Protein AF-A0A7Y3L0W4-F1 (afdb_monomer)

Nearest PDB structures (foldseek):
  8cka-assembly1_A  TM=7.961E-01  e=7.544E-05  Deinococcus radiodurans R1 = ATCC 13939 = DSM 20539
  3pdg-assembly1_A  TM=7.913E-01  e=9.787E-05  Acetivibrio thermocellus ATCC 27405
  3pdd-assembly1_A  TM=8.069E-01  e=2.773E-04  Acetivibrio thermocellus ATCC 27405
  5i0e-assembly1_B  TM=8.543E-01  e=1.882E-02  Trueperella pyogenes
  8iua-assembly1_A  TM=4.916E-01  e=3.007E-02  Flavobacterium johnsoniae UW101

Foldseek 3Di:
DDPPPPPWAWDWPPPAAAAEAADQKDKTKIDTPAAFPWKWKDKQNHDTHTFDDDPSITIDIDHDDDFAKIKMKMWTAGPVRDIHIHDIGIYTYDDHD

pLDDT: mean 91.61, std 13.47, range [41.81, 98.81]

Mean predicted aligned error: 4.72 Å

Sequence (97 aa):
MSDAAYQERLEIDYPSEGEHIDLSGYTFRVGADQALAFAEVSIDRGPWLACRQACGLWWYDWTGYAPGEHAVSARAVAQGGRTLNSTPRRFVVDAKR

Radius of gyration: 14.36 Å; Cα contacts (8 Å, |Δi|>4): 216; chains: 1; bounding box: 39×38×35 Å

Solvent-accessible surface area (backbone atoms only — not comparable to full-atom values): 5670 Å² total; per-residue (Å²): 136,85,84,69,74,84,72,83,44,39,42,63,66,31,64,44,81,70,36,77,42,74,65,80,58,50,65,36,32,39,46,53,85,60,70,63,70,48,44,29,38,22,54,73,82,48,71,78,41,74,36,49,77,56,97,93,33,33,33,37,85,45,64,86,75,75,62,44,83,48,38,39,35,41,40,34,28,33,69,88,69,49,76,45,62,29,73,72,39,41,32,33,32,49,71,80,128

Secondary structure (DSSP, 8-state):
---------EEEEESPTTEEE-SSEEEEEEEESS-EEEEEEEETT--EEEPEEETTEEEEEEESPPSEEEEEEEEEEETTS-EEEPPPEEEEEPPP-

Structure (mmCIF, N/CA/C/O backbone):
data_AF-A0A7Y3L0W4-F1
#
_entry.id   AF-A0A7Y3L0W4-F1
#
loop_
_atom_site.group_PDB
_atom_site.id
_atom_site.type_symbol
_atom_site.label_atom_id
_atom_site.label_alt_id
_atom_site.label_comp_id
_atom_site.label_asym_id
_atom_site.label_entity_id
_atom_site.label_seq_id
_atom_site.pdbx_PDB_ins_code
_atom_site.Cartn_x
_atom_site.Cartn_y
_atom_site.Cartn_z
_atom_site.occupancy
_atom_site.B_iso_or_equiv
_atom_site.auth_seq_id
_atom_site.auth_comp_id
_atom_site.auth_asym_id
_atom_site.auth_atom_id
_atom_site.pdbx_PDB_model_num
ATOM 1 N N . MET A 1 1 ? -1.972 29.014 22.285 1.00 41.81 1 MET A N 1
ATOM 2 C CA . MET A 1 1 ? -1.175 27.775 22.146 1.00 41.81 1 MET A CA 1
ATOM 3 C C . MET A 1 1 ? -2.076 26.772 21.439 1.00 41.81 1 MET A C 1
ATOM 5 O O . MET A 1 1 ? -3.262 26.779 21.716 1.00 41.81 1 MET A O 1
ATOM 9 N N . SER A 1 2 ? -1.544 26.108 20.418 1.00 47.94 2 SER A N 1
ATOM 10 C CA . SER A 1 2 ? -2.190 25.591 19.197 1.00 47.94 2 SER A CA 1
ATOM 11 C C . SER A 1 2 ? -3.410 24.668 19.353 1.00 47.94 2 SER A C 1
ATOM 13 O O . SER A 1 2 ? -3.264 23.571 19.880 1.00 47.94 2 SER A O 1
ATOM 15 N N . ASP A 1 3 ? -4.531 25.031 18.721 1.00 45.38 3 ASP A N 1
ATOM 16 C CA . ASP A 1 3 ? -5.483 24.064 18.149 1.00 45.38 3 ASP A CA 1
ATOM 17 C C . ASP A 1 3 ? -4.999 23.729 16.733 1.00 45.38 3 ASP A C 1
ATOM 19 O O . ASP A 1 3 ? -5.480 24.254 15.727 1.00 45.38 3 ASP A O 1
ATOM 23 N N . ALA A 1 4 ? -3.970 22.888 16.637 1.00 47.16 4 ALA A N 1
ATOM 24 C CA . ALA A 1 4 ? -3.800 22.132 15.410 1.00 47.16 4 ALA A CA 1
ATOM 25 C C . ALA A 1 4 ? -4.950 21.124 15.421 1.00 47.16 4 ALA A C 1
ATOM 27 O O . ALA A 1 4 ? -4.910 20.172 16.198 1.00 47.16 4 ALA A O 1
ATOM 28 N N . ALA A 1 5 ? -6.005 21.383 14.640 1.00 46.28 5 ALA A N 1
ATOM 29 C CA . ALA A 1 5 ? -7.050 20.400 14.390 1.00 46.28 5 ALA A CA 1
ATOM 30 C C . ALA A 1 5 ? -6.357 19.056 14.153 1.00 46.28 5 ALA A C 1
ATOM 32 O O . ALA A 1 5 ? -5.491 18.978 13.279 1.00 46.28 5 ALA A O 1
ATOM 33 N N . TYR A 1 6 ? -6.660 18.050 14.978 1.00 48.38 6 TYR A N 1
ATOM 34 C CA . TYR A 1 6 ? -6.104 16.712 14.829 1.00 48.38 6 TYR A CA 1
ATOM 35 C C . TYR A 1 6 ? -6.595 16.212 13.470 1.00 48.38 6 TYR A C 1
ATOM 37 O O . TYR A 1 6 ? -7.737 15.777 13.326 1.00 48.38 6 TYR A O 1
ATOM 45 N N . GLN A 1 7 ? -5.798 16.449 12.427 1.00 56.34 7 GLN A N 1
ATOM 46 C CA . GLN A 1 7 ? -6.152 16.066 11.077 1.00 56.34 7 GLN A CA 1
ATOM 47 C C . GLN A 1 7 ? -6.072 14.561 11.062 1.00 56.34 7 GLN A C 1
ATOM 49 O O . GLN A 1 7 ? -4.994 13.976 11.088 1.00 56.34 7 GLN A O 1
ATOM 54 N N . GLU A 1 8 ? -7.241 13.953 11.077 1.00 70.25 8 GLU A N 1
ATOM 55 C CA . GLU A 1 8 ? -7.387 12.529 10.942 1.00 70.25 8 GLU A CA 1
ATOM 56 C C . GLU A 1 8 ? -6.770 12.063 9.635 1.00 70.25 8 GLU A C 1
ATOM 58 O O . GLU A 1 8 ? -7.320 12.238 8.544 1.00 70.25 8 GLU A O 1
ATOM 63 N N . ARG A 1 9 ? -5.580 11.499 9.772 1.00 87.25 9 ARG A N 1
ATOM 64 C CA . ARG A 1 9 ? -4.723 11.152 8.658 1.00 87.25 9 ARG A CA 1
ATOM 65 C C . ARG A 1 9 ? -4.802 9.657 8.423 1.00 87.25 9 ARG A C 1
ATOM 67 O O . ARG A 1 9 ? -4.740 8.864 9.361 1.00 87.25 9 ARG A O 1
ATOM 74 N N . LEU A 1 10 ? -4.938 9.298 7.155 1.00 95.25 10 LEU A N 1
ATOM 75 C CA . LEU A 1 10 ? -4.614 7.973 6.654 1.00 95.25 10 LEU A CA 1
ATOM 76 C C . LEU A 1 10 ? -3.248 8.080 5.985 1.00 95.25 10 LEU A C 1
ATOM 78 O O . LEU A 1 10 ? -3.066 8.901 5.083 1.00 95.25 10 LEU A O 1
ATOM 82 N N . GLU A 1 11 ? -2.297 7.274 6.430 1.00 96.00 11 GLU A N 1
ATOM 83 C CA . GLU A 1 11 ? -0.912 7.346 5.989 1.00 96.00 11 GLU A CA 1
ATOM 84 C C . GLU A 1 11 ? -0.442 6.004 5.439 1.00 96.00 11 GLU A C 1
ATOM 86 O O . GLU A 1 11 ? -0.793 4.938 5.943 1.00 96.00 11 GLU A O 1
ATOM 91 N N . ILE A 1 12 ? 0.350 6.073 4.373 1.00 97.88 12 ILE A N 1
ATOM 92 C CA . ILE A 1 12 ? 1.114 4.935 3.876 1.00 97.88 12 ILE A CA 1
ATOM 93 C C . ILE A 1 12 ? 2.487 5.039 4.529 1.00 97.88 12 ILE A C 1
ATOM 95 O O . ILE A 1 12 ? 3.308 5.878 4.136 1.00 97.88 12 ILE A O 1
ATOM 99 N N . ASP A 1 13 ? 2.690 4.201 5.541 1.00 97.25 13 ASP A N 1
ATOM 100 C CA . ASP A 1 13 ? 3.942 4.105 6.284 1.00 97.25 13 ASP A CA 1
ATOM 101 C C . ASP A 1 13 ? 5.012 3.395 5.453 1.00 97.25 13 ASP A C 1
ATOM 103 O O . ASP A 1 13 ? 6.171 3.799 5.451 1.00 97.25 13 ASP A O 1
ATOM 107 N N . TYR A 1 14 ? 4.600 2.324 4.762 1.00 98.19 14 TYR A N 1
ATOM 108 C CA . TYR A 1 14 ? 5.441 1.567 3.843 1.00 98.19 14 TYR A CA 1
ATOM 109 C C . TYR A 1 14 ? 4.687 1.258 2.544 1.00 98.19 14 TYR A C 1
ATOM 111 O O . TYR A 1 14 ? 3.549 0.773 2.608 1.00 98.19 14 TYR A O 1
ATOM 119 N N . PRO A 1 15 ? 5.303 1.505 1.377 1.00 98.12 15 PRO A N 1
ATOM 120 C CA . PRO 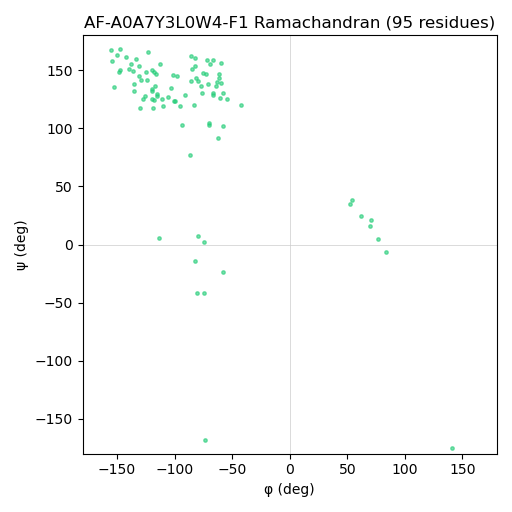A 1 15 ? 6.671 1.999 1.210 1.00 98.12 15 PRO A CA 1
ATOM 121 C C . PRO A 1 15 ? 6.852 3.452 1.672 1.00 98.12 15 PRO A C 1
ATOM 123 O O . PRO A 1 15 ? 5.898 4.227 1.746 1.00 98.12 15 PRO A O 1
ATOM 126 N N . SER A 1 16 ? 8.081 3.806 2.030 1.00 98.12 16 SER A N 1
ATOM 127 C CA . SER A 1 16 ? 8.501 5.193 2.237 1.00 98.12 16 SER A CA 1
ATOM 128 C C . SER A 1 16 ? 8.606 5.923 0.894 1.00 98.12 16 SER A C 1
ATOM 130 O O . SER A 1 16 ? 8.687 5.298 -0.164 1.00 98.12 16 SER A O 1
ATOM 132 N N . GLU A 1 17 ? 8.545 7.260 0.901 1.00 98.00 17 GLU A N 1
ATOM 133 C CA . GLU A 1 17 ? 8.621 8.031 -0.352 1.00 98.00 17 GLU A CA 1
ATOM 134 C C . GLU A 1 17 ? 9.954 7.771 -1.055 1.00 98.00 17 GLU A C 1
ATOM 136 O O . GLU A 1 17 ? 11.013 7.953 -0.455 1.00 98.00 17 GLU A O 1
ATOM 141 N N . GLY A 1 18 ? 9.896 7.370 -2.324 1.00 98.00 18 GLY A N 1
ATOM 142 C CA . GLY A 1 18 ? 11.078 7.069 -3.127 1.00 98.00 18 GLY A CA 1
ATOM 143 C C . GLY A 1 18 ? 11.820 5.801 -2.702 1.00 98.00 18 GLY A C 1
ATOM 144 O O . GLY A 1 18 ? 12.973 5.631 -3.087 1.00 98.00 18 GLY A O 1
ATOM 145 N N . GLU A 1 19 ? 11.203 4.923 -1.905 1.00 98.25 19 GLU A N 1
ATOM 146 C CA . GLU A 1 19 ? 11.819 3.651 -1.519 1.00 98.25 19 GLU A CA 1
ATOM 147 C C . GLU A 1 19 ? 12.127 2.786 -2.749 1.00 98.25 19 GLU A C 1
ATOM 149 O O . GLU A 1 19 ? 11.321 2.702 -3.677 1.00 98.25 19 GLU A O 1
ATOM 154 N N . HIS A 1 20 ? 13.290 2.134 -2.733 1.00 97.44 20 HIS A N 1
ATOM 155 C CA . HIS A 1 20 ? 13.692 1.138 -3.721 1.00 97.44 20 HIS A CA 1
ATOM 156 C C . HIS A 1 20 ? 13.454 -0.267 -3.166 1.00 97.44 20 HIS A C 1
ATOM 158 O O . HIS A 1 20 ? 13.966 -0.616 -2.102 1.00 97.44 20 HIS A O 1
ATOM 164 N N . ILE A 1 21 ? 12.674 -1.066 -3.890 1.00 95.88 21 ILE A N 1
ATOM 165 C CA . ILE A 1 21 ? 12.296 -2.431 -3.526 1.00 95.88 21 ILE A CA 1
ATOM 166 C C . ILE A 1 21 ? 12.995 -3.401 -4.479 1.00 95.88 21 ILE A C 1
ATOM 168 O O . ILE A 1 21 ? 12.728 -3.395 -5.678 1.00 95.88 21 ILE A O 1
ATOM 172 N N . ASP A 1 22 ? 13.833 -4.283 -3.939 1.00 93.75 22 ASP A N 1
ATOM 173 C CA . ASP A 1 22 ? 14.563 -5.324 -4.681 1.00 93.75 22 ASP A CA 1
ATOM 174 C C . ASP A 1 22 ? 14.109 -6.757 -4.323 1.00 93.75 22 ASP A C 1
ATOM 176 O O . ASP A 1 22 ? 14.658 -7.755 -4.799 1.00 93.75 22 ASP A O 1
ATOM 180 N N . LEU A 1 23 ? 13.066 -6.872 -3.499 1.00 89.19 23 LEU A N 1
ATOM 181 C CA . LEU A 1 23 ? 12.514 -8.141 -3.033 1.00 89.19 23 LEU A CA 1
ATOM 182 C C . LEU A 1 23 ? 11.559 -8.757 -4.068 1.00 89.19 23 LEU A C 1
ATOM 184 O O . LEU A 1 23 ? 11.038 -8.079 -4.950 1.00 89.19 23 LEU A O 1
ATOM 188 N N . SER A 1 24 ? 11.295 -10.063 -3.963 1.00 87.44 24 SER A N 1
ATOM 189 C CA . SER A 1 24 ? 10.288 -10.765 -4.785 1.00 87.44 24 SER A CA 1
ATOM 190 C C . SER A 1 24 ? 8.854 -10.627 -4.264 1.00 87.44 24 SER A C 1
ATOM 192 O O . SER A 1 24 ? 7.905 -10.958 -4.979 1.00 87.44 24 SER A O 1
ATOM 194 N N . GLY A 1 25 ? 8.713 -10.174 -3.023 1.00 93.31 25 GLY A N 1
ATOM 195 C CA . GLY A 1 25 ? 7.459 -9.838 -2.379 1.00 93.31 25 GLY A CA 1
ATOM 196 C C . GLY A 1 25 ? 7.690 -8.711 -1.384 1.00 93.31 25 GLY A C 1
ATOM 197 O O . GLY A 1 25 ? 8.765 -8.609 -0.791 1.00 93.31 25 GLY A O 1
ATOM 198 N N . TYR A 1 26 ? 6.677 -7.877 -1.215 1.00 96.81 26 TYR A N 1
ATOM 199 C CA . TYR A 1 26 ? 6.714 -6.706 -0.356 1.00 96.81 26 TYR A CA 1
ATOM 200 C C . TYR A 1 26 ? 5.383 -6.575 0.377 1.00 96.81 26 TYR A C 1
ATOM 202 O O . TYR A 1 26 ? 4.347 -6.976 -0.147 1.00 96.81 26 TYR A O 1
ATOM 210 N N . THR A 1 27 ? 5.384 -6.001 1.575 1.00 97.88 27 THR A N 1
ATOM 211 C CA . THR A 1 27 ? 4.149 -5.779 2.332 1.00 97.88 27 THR A CA 1
ATOM 212 C C . THR A 1 27 ? 3.959 -4.291 2.570 1.00 97.88 27 THR A C 1
ATOM 214 O O . THR A 1 27 ? 4.747 -3.658 3.269 1.00 97.88 27 THR A O 1
ATOM 217 N N . PHE A 1 28 ? 2.877 -3.737 2.031 1.00 98.44 28 PHE A N 1
ATOM 218 C CA . PHE A 1 28 ? 2.480 -2.366 2.327 1.00 98.44 28 PHE A CA 1
ATOM 219 C C . PHE A 1 28 ? 1.930 -2.265 3.736 1.00 98.44 28 PHE A C 1
ATOM 221 O O . PHE A 1 28 ? 1.260 -3.184 4.212 1.00 98.44 28 PHE A O 1
ATOM 228 N N . ARG A 1 29 ? 2.174 -1.123 4.376 1.00 98.44 29 ARG A N 1
ATOM 229 C CA . ARG A 1 29 ? 1.666 -0.815 5.708 1.00 98.44 29 ARG A CA 1
ATOM 230 C C . ARG A 1 29 ? 0.945 0.519 5.691 1.00 98.44 29 ARG A C 1
ATOM 232 O O . ARG A 1 29 ? 1.515 1.536 5.302 1.00 98.44 29 ARG A O 1
ATOM 239 N N . VAL A 1 30 ? -0.298 0.495 6.149 1.00 98.00 30 VAL A N 1
ATOM 240 C CA . VAL A 1 30 ? -1.161 1.665 6.266 1.00 98.00 30 VAL A CA 1
ATOM 241 C C . VAL A 1 30 ? -1.469 1.909 7.740 1.00 98.00 30 VAL A C 1
ATOM 243 O O . VAL A 1 30 ? -1.908 1.003 8.461 1.00 98.00 30 VAL A O 1
ATOM 246 N N . GLY A 1 31 ? -1.223 3.142 8.171 1.00 94.56 31 GLY A N 1
ATOM 247 C CA . GLY A 1 31 ? -1.486 3.647 9.510 1.00 94.56 31 GLY A CA 1
ATOM 248 C C . GLY A 1 31 ? -2.587 4.705 9.500 1.00 94.56 31 GLY A C 1
ATOM 249 O O . GLY A 1 31 ? -2.846 5.359 8.489 1.00 94.56 31 GLY A O 1
ATOM 250 N N . ALA A 1 32 ? -3.256 4.872 10.636 1.00 93.50 32 ALA A N 1
ATOM 251 C CA . ALA A 1 32 ? -4.161 5.989 10.857 1.00 93.50 32 ALA A CA 1
ATOM 252 C C . ALA A 1 32 ? -4.140 6.400 12.325 1.00 93.50 32 ALA A C 1
ATOM 254 O O . ALA A 1 32 ? -3.995 5.557 13.209 1.00 93.50 32 ALA A O 1
ATOM 255 N N . ASP A 1 33 ? -4.376 7.685 12.577 1.00 90.06 33 ASP A N 1
ATOM 256 C CA . ASP A 1 33 ? -4.421 8.235 13.938 1.00 90.06 33 ASP A CA 1
ATOM 257 C C . ASP A 1 33 ? -5.723 7.854 14.693 1.00 90.06 33 ASP A C 1
ATOM 259 O O . ASP A 1 33 ? -5.948 8.265 15.829 1.00 90.06 33 ASP A O 1
ATOM 263 N N . GLN A 1 34 ? -6.606 7.066 14.065 1.00 89.38 34 GLN A N 1
ATOM 264 C CA . GLN A 1 34 ? -7.894 6.624 14.604 1.00 89.38 34 GLN A CA 1
ATOM 265 C C . GLN A 1 34 ? -8.219 5.179 14.208 1.00 89.38 34 GLN A C 1
ATOM 267 O O . GLN A 1 34 ? -7.696 4.649 13.227 1.00 89.38 34 GLN A O 1
ATOM 272 N N . ALA A 1 35 ? -9.146 4.552 14.937 1.00 91.88 35 ALA A N 1
ATOM 273 C CA . ALA A 1 35 ? -9.603 3.200 14.634 1.00 91.88 35 ALA A CA 1
ATOM 274 C C . ALA A 1 35 ? -10.368 3.136 13.297 1.00 91.88 35 ALA A C 1
ATOM 276 O O . ALA A 1 35 ? -11.341 3.864 13.069 1.00 91.88 35 ALA A O 1
ATOM 277 N N . LEU A 1 36 ? -9.954 2.209 12.432 1.00 95.06 36 LEU A N 1
ATOM 278 C CA . LEU A 1 36 ? -10.574 1.961 11.130 1.00 95.06 36 LEU A CA 1
ATOM 279 C C . LEU A 1 36 ? -11.482 0.727 11.187 1.00 95.06 36 LEU A C 1
ATOM 281 O O . LEU A 1 36 ? -11.192 -0.235 11.897 1.00 95.06 36 LEU A O 1
ATOM 285 N N . ALA A 1 37 ? -12.578 0.764 10.435 1.00 95.62 37 ALA A N 1
ATOM 286 C CA . ALA A 1 37 ? -13.435 -0.384 10.160 1.00 95.62 37 ALA A CA 1
ATOM 287 C C . ALA A 1 37 ? -12.853 -1.256 9.035 1.00 95.62 37 ALA A C 1
ATOM 289 O O . ALA A 1 37 ? -12.868 -2.478 9.139 1.00 95.62 37 ALA A O 1
ATOM 290 N N . PHE A 1 38 ? -12.321 -0.632 7.980 1.00 96.94 38 PHE A N 1
ATOM 291 C CA . PHE A 1 38 ? -11.553 -1.302 6.928 1.00 96.94 38 PHE A CA 1
ATOM 292 C C . PHE A 1 38 ? -10.581 -0.332 6.247 1.00 96.94 38 PHE A C 1
ATOM 294 O O . PHE A 1 38 ? -10.801 0.883 6.264 1.00 96.94 38 PHE A O 1
ATOM 301 N N . ALA A 1 39 ? -9.534 -0.875 5.623 1.00 98.25 39 ALA A N 1
ATOM 302 C CA . ALA A 1 39 ? -8.608 -0.144 4.764 1.00 98.25 39 ALA A CA 1
ATOM 303 C C . ALA A 1 39 ? -8.306 -0.936 3.486 1.00 98.25 39 ALA A C 1
ATOM 305 O O . ALA A 1 39 ? -8.295 -2.169 3.486 1.00 98.25 39 ALA A O 1
ATOM 306 N N . GLU A 1 40 ? -8.044 -0.213 2.406 1.00 98.75 40 GLU A N 1
ATOM 307 C CA . GLU A 1 40 ? -7.699 -0.749 1.095 1.00 98.75 40 GLU A CA 1
ATOM 308 C C . GLU A 1 40 ? -6.560 0.063 0.475 1.00 98.75 40 GLU A C 1
ATOM 310 O O . GLU A 1 40 ? -6.403 1.255 0.755 1.00 98.75 40 GLU A O 1
ATOM 315 N N . VAL A 1 41 ? -5.812 -0.569 -0.426 1.00 98.81 41 VAL A N 1
ATOM 316 C CA . VAL A 1 41 ? -4.785 0.077 -1.252 1.00 98.81 41 VAL A CA 1
ATOM 317 C C . VAL A 1 41 ? -5.109 -0.055 -2.737 1.00 98.81 41 VAL A C 1
ATOM 319 O O . VAL A 1 41 ? -5.729 -1.024 -3.161 1.00 98.81 41 VAL A O 1
ATOM 322 N N . SER A 1 42 ? -4.684 0.914 -3.540 1.00 98.69 42 SER A N 1
ATOM 323 C CA . SER A 1 42 ? -4.713 0.864 -5.003 1.00 98.69 42 SER A CA 1
ATOM 324 C C . SER A 1 42 ? -3.309 1.138 -5.522 1.00 98.69 42 SER A C 1
ATOM 326 O O . SER A 1 42 ? -2.683 2.128 -5.140 1.00 98.69 42 SER A O 1
ATOM 328 N N . ILE A 1 43 ? -2.820 0.244 -6.377 1.00 98.50 43 ILE A N 1
ATOM 329 C CA . ILE A 1 43 ? -1.475 0.279 -6.958 1.00 98.50 43 ILE A CA 1
ATOM 330 C C . ILE A 1 43 ? -1.618 0.711 -8.409 1.00 98.50 43 ILE A C 1
ATOM 332 O O . ILE A 1 43 ? -2.432 0.143 -9.136 1.00 98.50 43 ILE A O 1
ATOM 336 N N . ASP A 1 44 ? -0.889 1.747 -8.811 1.00 97.88 44 ASP A N 1
ATOM 337 C CA . ASP A 1 44 ? -0.888 2.313 -10.165 1.00 97.88 44 ASP A CA 1
ATOM 338 C C . ASP A 1 44 ? -2.285 2.662 -10.702 1.00 97.88 44 ASP A C 1
ATOM 340 O O . ASP 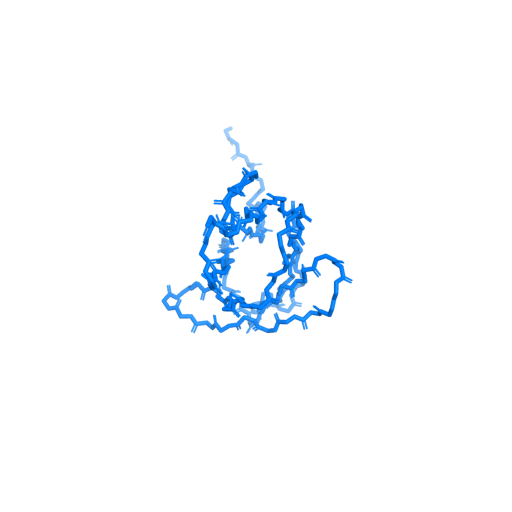A 1 44 ? -2.562 2.575 -11.899 1.00 97.88 44 ASP A O 1
ATOM 344 N N . ARG A 1 45 ? -3.177 3.106 -9.803 1.00 97.75 45 ARG A N 1
ATOM 345 C CA . ARG A 1 45 ? -4.599 3.394 -10.082 1.00 97.75 45 ARG A CA 1
ATOM 346 C C . ARG A 1 45 ? -5.395 2.163 -10.542 1.00 97.75 45 ARG A C 1
ATOM 348 O O . ARG A 1 45 ? -6.411 2.301 -11.222 1.00 97.75 45 ARG A O 1
ATOM 355 N N . GLY A 1 46 ? -4.940 0.971 -10.168 1.00 97.62 46 GLY A N 1
ATOM 356 C CA . GLY A 1 46 ? -5.657 -0.286 -10.332 1.00 97.62 46 GLY A CA 1
ATOM 357 C C . GLY A 1 46 ? -6.831 -0.446 -9.352 1.00 97.62 46 GLY A C 1
ATOM 358 O O . GLY A 1 46 ? -7.231 0.513 -8.680 1.00 97.62 46 GLY A O 1
ATOM 359 N N . PRO A 1 47 ? -7.404 -1.659 -9.248 1.00 98.38 47 PRO A N 1
ATOM 360 C CA . PRO A 1 47 ? -8.496 -1.933 -8.317 1.00 98.38 47 PRO A CA 1
ATOM 361 C C . PRO A 1 47 ? -8.082 -1.676 -6.862 1.00 98.38 47 PRO A C 1
ATOM 363 O O . PRO A 1 47 ? -6.902 -1.728 -6.518 1.00 98.38 47 PRO A O 1
ATOM 366 N N . TRP A 1 48 ? -9.074 -1.414 -6.011 1.00 98.62 48 TRP A N 1
ATOM 367 C CA . TRP A 1 48 ? -8.876 -1.351 -4.565 1.00 98.62 48 TRP A CA 1
ATOM 368 C C . TRP A 1 48 ? -8.761 -2.764 -3.997 1.00 98.62 48 TRP A C 1
ATOM 370 O O . TRP A 1 48 ? -9.573 -3.636 -4.307 1.00 98.62 48 TRP A O 1
ATOM 380 N N . LEU A 1 49 ? -7.725 -2.982 -3.197 1.00 98.62 49 LEU A N 1
ATOM 381 C CA . LEU A 1 49 ? -7.323 -4.277 -2.669 1.00 98.62 49 LEU A CA 1
ATOM 382 C C . LEU A 1 49 ? -7.389 -4.213 -1.146 1.00 98.62 49 LEU A C 1
ATOM 384 O O . LEU A 1 49 ? -6.798 -3.323 -0.532 1.00 98.62 49 LEU A O 1
ATOM 388 N N . ALA A 1 50 ? -8.131 -5.140 -0.543 1.00 98.50 50 ALA A N 1
ATOM 389 C CA . ALA A 1 50 ? -8.366 -5.157 0.895 1.00 98.50 50 ALA A CA 1
ATOM 390 C C . ALA A 1 50 ? -7.086 -5.439 1.683 1.00 98.50 50 ALA A C 1
ATOM 392 O O . ALA A 1 50 ? -6.387 -6.422 1.432 1.00 98.50 50 ALA A O 1
ATOM 393 N N . CYS A 1 51 ? -6.819 -4.602 2.682 1.00 98.69 51 CYS A N 1
ATOM 394 C CA . CYS A 1 51 ? -5.757 -4.844 3.642 1.00 98.69 51 CYS A CA 1
ATOM 395 C C . CYS A 1 51 ? -6.224 -5.827 4.724 1.00 98.69 51 CYS A C 1
ATOM 397 O O . CYS A 1 51 ? -7.352 -5.749 5.217 1.00 98.69 51 CYS A O 1
ATOM 399 N N . ARG A 1 52 ? -5.323 -6.703 5.174 1.00 98.00 52 ARG A N 1
ATOM 400 C CA . ARG A 1 52 ? -5.503 -7.484 6.404 1.00 98.00 52 ARG A CA 1
ATOM 401 C C . ARG A 1 52 ? -5.164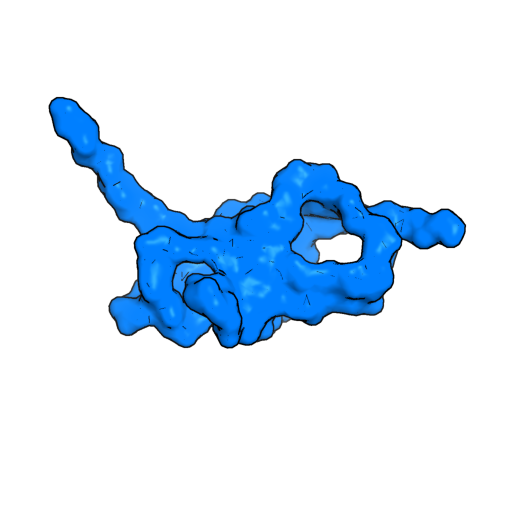 -6.628 7.623 1.00 98.00 52 ARG A C 1
ATOM 403 O O . ARG A 1 52 ? -4.178 -5.892 7.611 1.00 98.00 52 ARG A O 1
ATOM 410 N N . GLN A 1 53 ? -5.934 -6.763 8.699 1.00 96.88 53 GLN A N 1
ATOM 411 C CA . GLN A 1 53 ? -5.628 -6.110 9.971 1.00 96.88 53 GLN A CA 1
ATOM 412 C C . GLN A 1 53 ? -4.765 -7.026 10.847 1.00 96.88 53 GLN A C 1
ATOM 414 O O . GLN A 1 53 ? -5.112 -8.185 11.070 1.00 96.88 53 GLN A O 1
ATOM 419 N N . ALA A 1 54 ? -3.647 -6.515 11.363 1.00 95.19 54 ALA A N 1
ATOM 420 C CA . ALA A 1 54 ? -2.814 -7.218 12.337 1.00 95.19 54 ALA A CA 1
ATOM 421 C C . ALA A 1 54 ? -2.057 -6.219 13.220 1.00 95.19 54 ALA A C 1
ATOM 423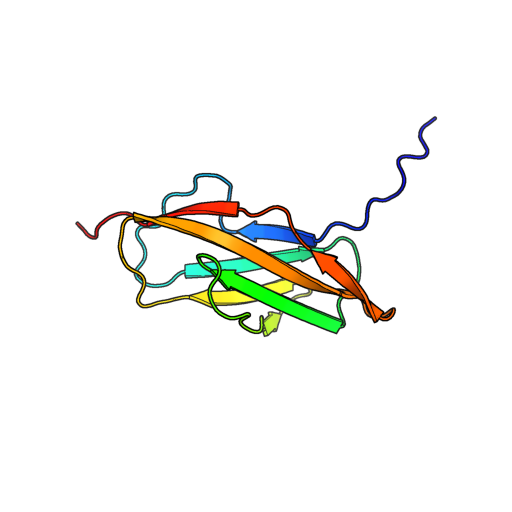 O O . ALA A 1 54 ? -1.491 -5.249 12.715 1.00 95.19 54 ALA A O 1
ATOM 424 N N . CYS A 1 55 ? -2.037 -6.467 14.534 1.00 90.06 55 CYS A N 1
ATOM 425 C CA . CYS A 1 55 ? -1.329 -5.645 15.526 1.00 90.06 55 CYS A CA 1
ATOM 426 C C . CYS A 1 55 ? -1.698 -4.147 15.485 1.00 90.06 55 CYS A C 1
ATOM 428 O O . CYS A 1 55 ? -0.833 -3.290 15.624 1.00 90.06 55 CYS A O 1
ATOM 430 N N . GLY A 1 56 ? -2.979 -3.827 15.262 1.00 87.00 56 GLY A N 1
ATOM 431 C CA . GLY A 1 56 ? -3.462 -2.439 15.186 1.00 87.00 56 GLY A CA 1
ATOM 432 C C . GLY A 1 56 ? -3.142 -1.712 13.874 1.00 87.00 56 GLY A C 1
ATOM 433 O O . GLY A 1 56 ? -3.457 -0.535 13.749 1.00 87.00 56 GLY A O 1
ATOM 434 N N . LEU A 1 57 ? -2.558 -2.406 12.896 1.00 92.75 57 LEU A N 1
ATOM 435 C CA . LEU A 1 57 ? -2.138 -1.859 11.605 1.00 92.75 57 LEU A CA 1
ATOM 436 C C . LEU A 1 57 ? -2.799 -2.606 10.444 1.00 92.75 57 LEU A C 1
ATOM 438 O O . LEU A 1 57 ? -3.348 -3.699 10.622 1.00 92.75 57 LEU A O 1
ATOM 442 N N . TRP A 1 58 ? -2.723 -2.012 9.253 1.00 98.06 58 TRP A N 1
ATOM 443 C CA . TRP A 1 58 ? -3.311 -2.542 8.025 1.00 98.06 58 TRP A CA 1
ATOM 444 C C . TRP A 1 58 ? -2.223 -2.890 7.020 1.00 98.06 58 TRP A C 1
ATOM 446 O O . TRP A 1 58 ? -1.348 -2.074 6.742 1.00 98.06 58 TRP A O 1
ATOM 456 N N . TRP A 1 59 ? -2.288 -4.103 6.478 1.00 98.50 59 TRP A N 1
ATOM 457 C CA . TRP A 1 59 ? -1.228 -4.674 5.658 1.00 98.50 59 TRP A CA 1
ATOM 458 C C . TRP A 1 59 ? -1.765 -5.209 4.338 1.00 98.50 59 TRP A C 1
ATOM 460 O O . TRP A 1 59 ? -2.822 -5.838 4.319 1.00 98.50 59 TRP A O 1
ATOM 470 N N . TYR A 1 60 ? -1.018 -5.029 3.254 1.00 98.62 60 TYR A N 1
ATOM 471 C CA . TYR A 1 60 ? -1.306 -5.677 1.976 1.00 98.62 60 TYR A CA 1
ATOM 472 C C . TYR A 1 60 ? -0.044 -6.351 1.445 1.00 98.62 60 TYR A C 1
ATOM 474 O O . TYR A 1 60 ? 0.957 -5.681 1.196 1.00 98.62 60 TYR A O 1
ATOM 482 N N . ASP A 1 61 ? -0.085 -7.676 1.307 1.00 98.00 61 ASP A N 1
ATOM 483 C CA . ASP A 1 61 ? 1.030 -8.458 0.781 1.00 98.00 61 ASP A CA 1
ATOM 484 C C . ASP A 1 61 ? 0.986 -8.418 -0.756 1.00 98.00 61 ASP A C 1
ATOM 486 O O . ASP A 1 61 ? 0.009 -8.827 -1.385 1.00 98.00 61 ASP A O 1
ATOM 490 N N . TRP A 1 62 ? 2.045 -7.897 -1.364 1.00 96.88 62 TRP A N 1
ATOM 491 C CA . TRP A 1 62 ? 2.149 -7.613 -2.789 1.00 96.88 62 TRP A CA 1
ATOM 492 C C . TRP A 1 62 ? 3.294 -8.411 -3.416 1.00 96.88 62 TRP A C 1
ATOM 494 O O . TRP A 1 62 ? 4.401 -8.478 -2.884 1.00 96.88 62 TRP A O 1
ATOM 504 N N . THR A 1 63 ? 3.025 -9.059 -4.550 1.00 95.12 63 THR A N 1
ATOM 505 C CA . THR A 1 63 ? 3.974 -9.935 -5.258 1.00 95.12 63 THR A CA 1
ATOM 506 C C . THR A 1 63 ? 3.743 -9.862 -6.768 1.00 95.12 63 THR A C 1
ATOM 508 O O . THR A 1 63 ? 2.729 -9.326 -7.217 1.00 95.12 63 THR A O 1
ATOM 511 N N . GLY A 1 64 ? 4.671 -10.415 -7.559 1.00 88.81 64 GLY A N 1
ATOM 512 C CA . GLY A 1 64 ? 4.498 -10.560 -9.013 1.00 88.81 64 GLY A CA 1
ATOM 513 C C . GLY A 1 64 ? 4.562 -9.247 -9.800 1.00 88.81 64 GLY A C 1
ATOM 514 O O . GLY A 1 64 ? 4.040 -9.171 -10.909 1.00 88.81 64 GLY A O 1
ATOM 515 N N . TYR A 1 65 ? 5.176 -8.219 -9.225 1.00 89.88 65 TYR A N 1
ATOM 516 C CA . TYR A 1 65 ? 5.292 -6.891 -9.810 1.00 89.88 65 TYR A CA 1
ATOM 517 C C . TYR A 1 65 ? 6.478 -6.765 -10.772 1.00 89.88 65 TYR A C 1
ATOM 519 O O . TYR A 1 65 ? 7.489 -7.459 -10.643 1.00 89.88 65 TYR A O 1
ATOM 527 N N . ALA A 1 66 ? 6.329 -5.883 -11.760 1.00 93.25 66 ALA A N 1
ATOM 528 C CA . ALA A 1 66 ? 7.382 -5.567 -12.716 1.00 93.25 66 ALA A CA 1
ATOM 529 C C . ALA A 1 66 ? 8.361 -4.536 -12.125 1.00 93.25 66 ALA A C 1
ATOM 531 O O . ALA A 1 66 ? 7.951 -3.746 -11.282 1.00 93.25 66 ALA A O 1
ATOM 532 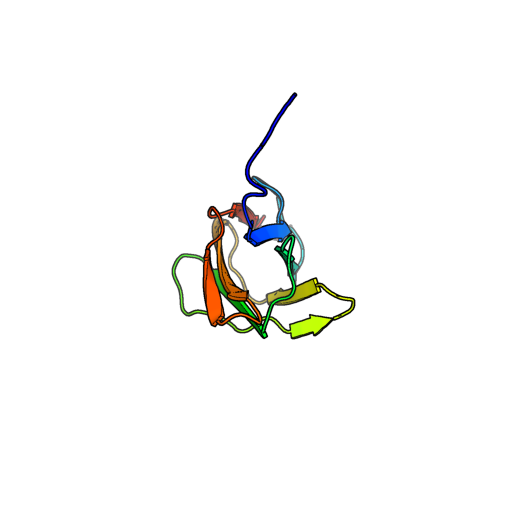N N . PRO A 1 67 ? 9.631 -4.507 -12.561 1.00 96.00 67 PRO A N 1
ATOM 533 C CA . PRO A 1 67 ? 10.527 -3.392 -12.267 1.00 96.00 67 PRO A CA 1
ATOM 534 C C . PRO A 1 67 ? 10.012 -2.076 -12.859 1.00 96.00 67 PRO A C 1
ATOM 536 O O . PRO A 1 67 ? 9.458 -2.072 -13.962 1.00 96.00 67 PRO A O 1
ATOM 539 N N . GLY A 1 68 ? 10.261 -0.962 -12.172 1.00 97.06 68 GLY A N 1
ATOM 540 C CA . GLY A 1 68 ? 9.874 0.374 -12.624 1.00 97.06 68 GLY A CA 1
ATOM 541 C C . GLY A 1 68 ? 9.365 1.285 -11.511 1.00 97.06 68 GLY A C 1
ATOM 542 O O . GLY A 1 68 ? 9.401 0.949 -10.330 1.00 97.06 68 GLY A O 1
ATOM 543 N N . GLU A 1 69 ? 8.907 2.472 -11.906 1.00 98.25 69 GLU A N 1
ATOM 544 C CA . GLU A 1 69 ? 8.236 3.405 -11.002 1.00 98.25 69 GLU A CA 1
ATOM 545 C C . GLU A 1 69 ? 6.799 2.961 -10.733 1.00 98.25 69 GLU A C 1
ATOM 547 O O . GLU A 1 69 ? 6.053 2.637 -11.659 1.00 98.25 69 GLU A O 1
ATOM 552 N N . HIS A 1 70 ? 6.401 3.039 -9.468 1.00 98.38 70 HIS A N 1
ATOM 553 C CA . HIS A 1 70 ? 5.062 2.708 -9.011 1.00 98.38 70 HIS A CA 1
ATOM 554 C C . HIS A 1 70 ? 4.514 3.783 -8.074 1.00 98.38 70 HIS A C 1
ATOM 556 O O . HIS A 1 70 ? 5.250 4.571 -7.466 1.00 98.38 70 HIS A O 1
ATOM 562 N N . ALA A 1 71 ? 3.192 3.802 -7.931 1.00 98.50 71 ALA A N 1
ATOM 563 C CA . ALA A 1 71 ? 2.522 4.592 -6.911 1.00 98.50 71 ALA A CA 1
ATOM 564 C C . ALA A 1 71 ? 1.428 3.786 -6.212 1.00 98.50 71 ALA A C 1
ATOM 566 O O . ALA A 1 71 ? 0.624 3.115 -6.856 1.00 98.50 71 ALA A O 1
ATOM 567 N N . VAL A 1 72 ? 1.342 3.918 -4.890 1.00 98.75 72 VAL A N 1
ATOM 568 C CA . VAL A 1 72 ? 0.264 3.338 -4.087 1.00 98.75 72 VAL A CA 1
ATOM 569 C C . VAL A 1 72 ? -0.550 4.434 -3.406 1.00 98.75 72 VAL A C 1
ATOM 571 O O . VAL A 1 72 ? -0.013 5.418 -2.908 1.00 98.75 72 VAL A O 1
ATOM 574 N N . SER A 1 73 ? -1.871 4.291 -3.426 1.00 98.69 73 SER A N 1
ATOM 575 C CA . SER A 1 73 ? -2.815 5.125 -2.673 1.00 98.69 73 SER A CA 1
ATOM 576 C C . SER A 1 73 ? -3.576 4.257 -1.684 1.00 98.69 73 SER A C 1
ATOM 578 O O . SER A 1 73 ? -3.850 3.099 -1.986 1.00 98.69 73 SER A O 1
ATOM 580 N N . ALA A 1 74 ? -3.956 4.808 -0.535 1.00 98.56 74 ALA A N 1
ATOM 581 C CA . ALA A 1 74 ? -4.795 4.125 0.437 1.00 98.56 74 ALA A CA 1
ATOM 582 C C . ALA A 1 74 ? -6.129 4.853 0.608 1.00 98.56 74 ALA A C 1
ATOM 584 O O . ALA A 1 74 ? -6.200 6.084 0.551 1.00 98.56 74 ALA A O 1
ATOM 585 N N . ARG A 1 75 ? -7.182 4.078 0.863 1.00 98.12 75 ARG A N 1
ATOM 586 C CA . ARG A 1 75 ? -8.462 4.578 1.365 1.00 98.12 75 ARG A CA 1
ATOM 587 C C . ARG A 1 75 ? -8.909 3.744 2.552 1.00 98.12 75 ARG A C 1
ATOM 589 O O . ARG A 1 75 ? -8.552 2.574 2.668 1.00 98.12 75 ARG A O 1
ATOM 596 N N . ALA A 1 76 ? -9.705 4.335 3.425 1.00 97.81 76 ALA A N 1
ATOM 597 C CA . ALA A 1 76 ? -10.235 3.641 4.586 1.00 97.81 76 ALA A CA 1
ATOM 598 C C . ALA A 1 76 ? -11.590 4.198 4.999 1.00 97.81 76 ALA A C 1
ATOM 600 O O . ALA A 1 76 ? -11.955 5.318 4.639 1.00 97.81 76 ALA A O 1
ATOM 601 N N . VAL A 1 77 ? -12.307 3.431 5.811 1.00 96.38 77 VAL A N 1
ATOM 602 C CA . VAL A 1 77 ? -13.477 3.911 6.544 1.00 96.38 77 VAL A CA 1
ATOM 603 C C . VAL A 1 77 ? -13.187 3.791 8.030 1.00 96.38 77 VAL A C 1
ATOM 605 O O . VAL A 1 77 ? -12.842 2.716 8.515 1.00 96.38 77 VAL A O 1
ATOM 608 N N . ALA A 1 78 ? -13.303 4.901 8.756 1.00 94.19 78 ALA A N 1
ATOM 609 C CA . ALA A 1 78 ? -13.203 4.933 10.211 1.00 94.19 78 ALA A CA 1
ATOM 610 C C . ALA A 1 78 ? -14.387 4.188 10.853 1.00 94.19 78 ALA A C 1
ATOM 612 O O . ALA A 1 78 ? -15.451 4.078 10.245 1.00 94.19 78 ALA A O 1
ATOM 613 N N . GLN A 1 79 ? -14.265 3.736 12.106 1.00 91.00 79 GLN A N 1
ATOM 614 C CA . GLN A 1 79 ? -15.390 3.084 12.807 1.00 91.00 79 GLN A CA 1
ATOM 615 C C . GLN A 1 79 ? -16.647 3.972 12.921 1.00 91.00 79 GLN A C 1
ATOM 617 O O . GLN A 1 79 ? -17.757 3.457 12.992 1.00 91.00 79 GLN A O 1
ATOM 622 N N . GLY A 1 80 ? -16.492 5.300 12.858 1.00 89.31 80 GLY A N 1
ATOM 623 C CA . GLY A 1 80 ? -17.602 6.259 12.774 1.00 89.31 80 GLY A CA 1
ATOM 624 C C . GLY A 1 80 ? -18.221 6.429 11.376 1.00 89.31 80 GLY A C 1
ATOM 625 O O . GLY A 1 80 ? -19.013 7.343 11.179 1.00 89.31 80 GLY A O 1
ATOM 626 N N . GLY A 1 81 ? -17.834 5.618 10.386 1.00 91.56 81 GLY A N 1
ATOM 627 C CA . GLY A 1 81 ? -18.384 5.629 9.022 1.00 91.56 81 GLY A CA 1
ATOM 628 C C . GLY A 1 81 ? -17.777 6.665 8.068 1.00 91.56 81 GLY A C 1
ATOM 629 O O . GLY A 1 81 ? -18.064 6.647 6.872 1.00 91.56 81 GLY A O 1
ATOM 630 N N . ARG A 1 82 ? -16.907 7.557 8.550 1.00 92.69 82 ARG A N 1
ATOM 631 C CA . ARG A 1 82 ? -16.223 8.542 7.699 1.00 92.69 82 ARG A CA 1
ATOM 632 C C . ARG A 1 82 ? -15.181 7.880 6.801 1.00 92.69 82 ARG A C 1
ATOM 634 O O . ARG A 1 82 ? -14.402 7.050 7.260 1.00 92.69 82 ARG A O 1
ATOM 641 N N . THR A 1 83 ? -15.128 8.308 5.542 1.00 94.62 83 THR A N 1
ATOM 642 C CA . THR A 1 83 ? -14.099 7.889 4.579 1.00 94.62 83 THR A CA 1
ATOM 643 C C . THR A 1 83 ? -12.844 8.756 4.689 1.00 94.62 83 THR A C 1
ATOM 645 O O . THR A 1 83 ? -12.942 9.973 4.839 1.00 94.62 83 THR A O 1
ATOM 648 N N . LEU A 1 84 ? -11.677 8.127 4.574 1.00 96.06 84 LEU A N 1
ATOM 649 C CA . LEU A 1 84 ? -10.353 8.748 4.575 1.00 96.06 84 LEU A CA 1
ATOM 650 C C . LEU A 1 84 ? -9.600 8.339 3.308 1.00 96.06 84 LEU A C 1
ATOM 652 O O . LEU A 1 84 ? -9.759 7.214 2.834 1.00 96.06 84 LEU A O 1
ATOM 656 N N . ASN A 1 85 ? -8.741 9.221 2.804 1.00 96.50 85 ASN A N 1
ATOM 657 C CA . ASN A 1 85 ? -7.823 8.932 1.703 1.00 96.50 85 ASN A CA 1
ATOM 658 C C . ASN A 1 85 ? -6.418 9.393 2.090 1.00 96.50 85 ASN A C 1
ATOM 660 O O . ASN A 1 85 ? -6.275 10.412 2.768 1.00 96.50 85 ASN A O 1
ATOM 664 N N . SER A 1 86 ? -5.397 8.662 1.652 1.00 96.69 86 SER A N 1
ATOM 665 C CA . SER A 1 86 ? -4.008 9.079 1.820 1.00 96.69 86 SER A CA 1
ATOM 666 C C . SER A 1 86 ? -3.561 9.992 0.679 1.00 96.69 86 SER A C 1
ATOM 668 O O . SER A 1 86 ? -4.122 9.978 -0.420 1.00 96.69 86 SER A O 1
ATOM 670 N N . THR A 1 87 ? -2.468 10.719 0.898 1.00 96.31 87 THR A N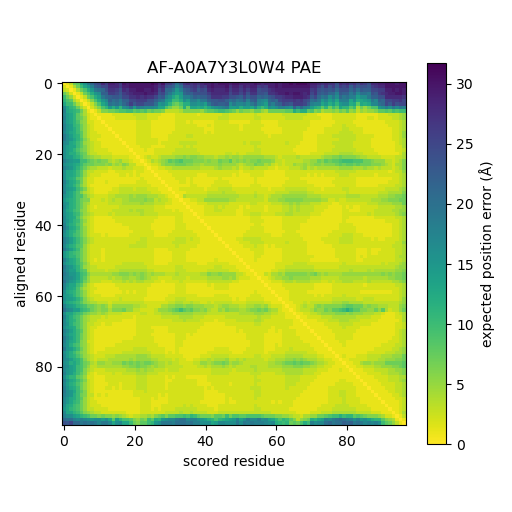 1
ATOM 671 C CA . THR A 1 87 ? -1.626 11.168 -0.217 1.00 96.31 87 THR A CA 1
ATOM 672 C C . THR A 1 87 ? -1.036 9.932 -0.917 1.00 96.31 87 THR A C 1
ATOM 674 O O . THR A 1 87 ? -0.666 8.979 -0.219 1.00 96.31 87 THR A O 1
ATOM 677 N N . PRO A 1 88 ? -0.952 9.892 -2.262 1.00 97.44 88 PRO A N 1
ATOM 678 C CA . PRO A 1 88 ? -0.256 8.817 -2.961 1.00 97.44 88 PRO A CA 1
ATOM 679 C C . PRO A 1 88 ? 1.224 8.768 -2.584 1.00 97.44 88 PRO A C 1
ATOM 681 O O . PRO A 1 88 ? 1.867 9.806 -2.438 1.00 97.44 88 PRO A O 1
ATOM 684 N N . ARG A 1 89 ? 1.759 7.558 -2.487 1.00 98.44 89 ARG A N 1
ATOM 685 C CA . ARG A 1 89 ? 3.146 7.257 -2.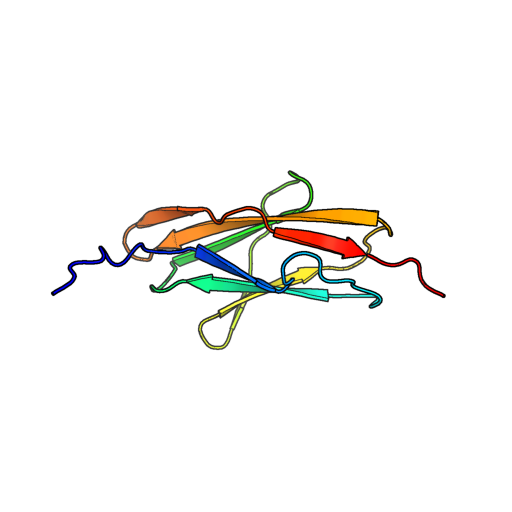149 1.00 98.44 89 ARG A CA 1
ATOM 686 C C . ARG A 1 89 ? 3.856 6.694 -3.372 1.00 98.44 89 ARG A C 1
ATOM 688 O O . ARG A 1 89 ? 3.377 5.709 -3.936 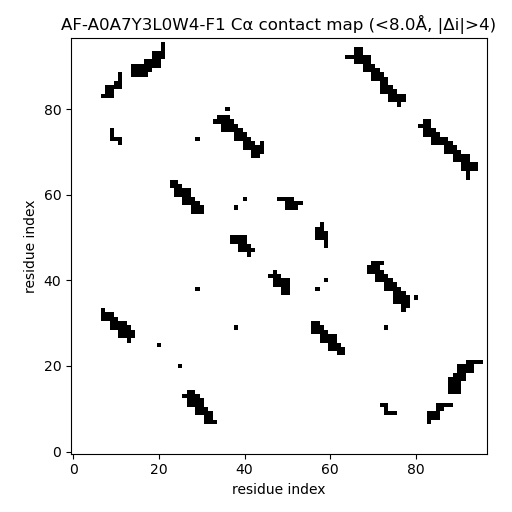1.00 98.44 89 ARG A O 1
ATOM 695 N N . ARG A 1 90 ? 4.976 7.295 -3.782 1.00 98.62 90 ARG A N 1
ATOM 696 C CA . ARG A 1 90 ? 5.775 6.810 -4.922 1.00 98.62 90 ARG A CA 1
ATOM 697 C C . ARG A 1 90 ? 6.954 5.977 -4.448 1.00 98.62 90 ARG A C 1
ATOM 699 O O . ARG A 1 90 ? 7.537 6.279 -3.411 1.00 98.62 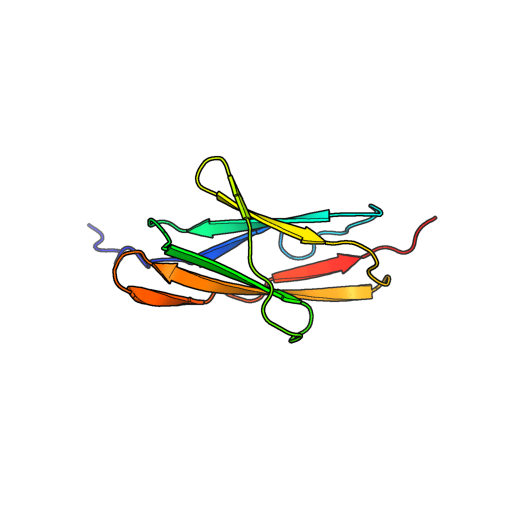90 ARG A O 1
ATOM 706 N N . PHE A 1 91 ? 7.298 4.957 -5.220 1.00 98.38 91 PHE A N 1
ATOM 707 C CA . PHE A 1 91 ? 8.415 4.054 -4.953 1.00 98.38 91 PHE A CA 1
ATOM 708 C C . PHE A 1 91 ? 8.908 3.422 -6.263 1.00 98.38 91 PHE A C 1
ATOM 710 O O . PHE A 1 91 ? 8.246 3.527 -7.300 1.00 98.38 91 PHE A O 1
ATOM 717 N N . VAL A 1 92 ? 10.075 2.786 -6.223 1.00 98.19 92 VAL A N 1
ATOM 718 C CA . VAL A 1 92 ? 10.702 2.123 -7.371 1.00 98.19 92 VAL A CA 1
ATOM 719 C C . VAL A 1 92 ? 10.884 0.645 -7.056 1.00 98.19 92 VAL A C 1
ATOM 721 O O . VAL A 1 92 ? 11.351 0.283 -5.981 1.00 98.19 92 VAL A O 1
ATOM 724 N N . VAL A 1 93 ? 10.527 -0.219 -7.999 1.00 97.31 93 VAL A N 1
ATOM 725 C CA . VAL A 1 93 ? 10.938 -1.621 -7.982 1.00 97.31 93 VAL A CA 1
ATOM 726 C C . VAL A 1 93 ? 12.188 -1.752 -8.839 1.00 97.31 93 VAL A C 1
ATOM 728 O O . VAL A 1 93 ? 12.151 -1.511 -10.049 1.00 97.31 93 VAL A O 1
ATOM 731 N N . ASP A 1 94 ? 13.282 -2.181 -8.224 1.00 95.94 94 ASP A N 1
ATOM 732 C CA . ASP A 1 94 ? 14.530 -2.427 -8.929 1.00 95.94 94 ASP A CA 1
ATOM 733 C C . ASP A 1 94 ? 14.459 -3.732 -9.733 1.00 95.94 94 ASP A C 1
ATOM 735 O O . ASP A 1 94 ? 13.811 -4.716 -9.361 1.00 95.94 94 ASP A O 1
ATOM 739 N N . ALA A 1 95 ? 15.159 -3.760 -10.867 1.00 89.00 95 ALA A N 1
ATOM 740 C CA . ALA A 1 95 ? 15.329 -4.996 -11.615 1.00 89.00 95 ALA A CA 1
ATOM 741 C C . ALA A 1 95 ? 16.129 -5.999 -10.776 1.00 89.00 95 ALA A C 1
ATOM 743 O O . ALA A 1 95 ? 17.156 -5.654 -10.184 1.00 89.00 95 ALA A O 1
ATOM 744 N N . LYS A 1 96 ? 15.683 -7.259 -10.764 1.00 78.81 96 LYS A N 1
ATOM 745 C CA . LYS A 1 96 ? 16.459 -8.337 -10.148 1.00 78.81 96 LYS A CA 1
ATOM 746 C C . LYS A 1 96 ? 17.830 -8.410 -10.821 1.00 78.81 96 LYS A C 1
ATOM 748 O O . LYS A 1 96 ? 17.907 -8.411 -12.050 1.00 78.81 96 LYS A O 1
ATOM 753 N N . ARG A 1 97 ? 18.878 -8.437 -10.001 1.00 63.19 97 ARG A N 1
ATOM 754 C CA . ARG A 1 97 ? 20.251 -8.683 -10.453 1.00 63.19 97 ARG A CA 1
ATOM 755 C C . ARG A 1 97 ? 20.447 -10.138 -10.858 1.00 63.19 97 ARG A C 1
ATOM 757 O O . ARG A 1 97 ? 19.758 -11.006 -10.275 1.00 63.19 97 ARG A O 1
#